Protein AF-A0A556QXX2-F1 (afdb_monomer)

Nearest PDB structures (foldseek):
  7ls2-assembly1_R3  TM=8.827E-01  e=5.382E-01  Mus musculus
  8rxx-assembly1_Sa  TM=8.360E-01  e=8.173E-01  Leishmania major strain Friedlin
  8qie-assembly1_Sa  TM=8.395E-01  e=9.395E-01  Leishmania major strain Friedlin
  4rgu-assembly1_A-2  TM=6.065E-01  e=4.682E-01  Acinetobacter baylyi ADP1

Mean predicted aligned error: 8.18 Å

Radius of gyration: 12.32 Å; Cα contacts (8 Å, |Δi|>4): 40; chains: 1; bounding box: 27×24×28 Å

Sequence (58 aa):
MAKELSISYSTAQRGVQKLEAAGILKKT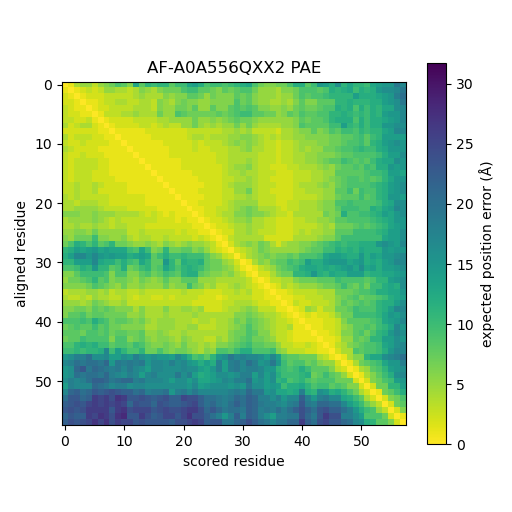GNNKRDKVYCAIDILNILEEPTHIKASICE

Foldseek 3Di:
DCVVVVHDPVVVVVVVVVCVVVVQWDFPDDDPPPTDIDRVVVCVVVVHDPPPPPPPDD

pLDDT: mean 77.22, std 14.81, range [32.34, 92.75]

Solvent-accessible surface area (backbone atoms only — not comparable to full-atom values): 3750 Å² total; per-residue (Å²): 106,28,74,84,69,74,46,55,62,70,60,41,51,52,51,51,52,53,36,36,75,71,66,48,34,44,71,69,68,89,61,95,62,89,74,46,70,40,46,59,70,58,34,62,74,68,73,49,80,81,81,71,79,68,89,78,77,132

Secondary structure (DSSP, 8-state):
-TTTTT--HHHHHHHHHHHHHTTS-EE-S--SSS--EE-HHHHHHTT-------SS--

Structure (mmCIF, N/CA/C/O backbone):
data_AF-A0A556QXX2-F1
#
_entry.id   AF-A0A556QXX2-F1
#
loop_
_atom_site.group_PDB
_atom_site.id
_atom_site.type_symbol
_atom_site.label_atom_id
_atom_site.label_alt_id
_atom_site.label_comp_id
_atom_site.label_asym_id
_atom_site.label_entity_id
_atom_site.label_seq_id
_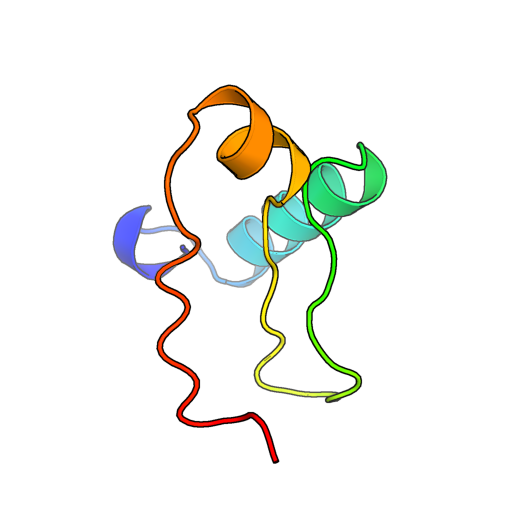atom_site.pdbx_PDB_ins_code
_atom_site.Cartn_x
_atom_site.Cartn_y
_atom_site.Cartn_z
_atom_site.occupancy
_atom_site.B_iso_or_equiv
_atom_site.auth_seq_id
_atom_site.auth_comp_id
_atom_site.auth_asym_id
_atom_site.auth_atom_id
_atom_site.pdbx_PDB_model_num
ATOM 1 N N . MET A 1 1 ? 11.457 -5.081 3.276 1.00 66.94 1 MET A N 1
ATOM 2 C CA . MET A 1 1 ? 11.671 -3.811 2.542 1.00 66.94 1 MET A CA 1
ATOM 3 C C . MET A 1 1 ? 13.071 -3.237 2.749 1.00 66.94 1 MET A C 1
ATOM 5 O O . MET A 1 1 ? 13.814 -3.211 1.785 1.00 66.94 1 MET A O 1
ATOM 9 N N . ALA A 1 2 ? 13.468 -2.818 3.960 1.00 78.44 2 ALA A N 1
ATOM 10 C CA . ALA A 1 2 ? 14.791 -2.204 4.179 1.00 78.44 2 ALA A CA 1
ATOM 11 C C . ALA A 1 2 ? 15.971 -3.131 3.818 1.00 78.44 2 ALA A C 1
ATOM 13 O O . ALA A 1 2 ? 16.908 -2.694 3.162 1.00 78.44 2 ALA A O 1
ATOM 14 N N . LYS A 1 3 ? 15.874 -4.419 4.183 1.00 83.25 3 LYS A N 1
ATOM 15 C CA . LYS A 1 3 ? 16.852 -5.461 3.832 1.00 83.25 3 LYS A CA 1
ATOM 16 C C . LYS A 1 3 ? 16.944 -5.688 2.317 1.00 83.25 3 LYS A C 1
ATOM 18 O O . LYS A 1 3 ? 18.017 -5.540 1.754 1.00 83.25 3 LYS A O 1
ATOM 23 N N . GLU A 1 4 ? 15.810 -5.968 1.674 1.00 86.19 4 GLU A N 1
ATOM 24 C CA . GLU A 1 4 ? 15.735 -6.234 0.225 1.00 86.19 4 GLU A CA 1
ATOM 25 C C . GLU A 1 4 ? 16.248 -5.072 -0.633 1.00 86.19 4 GLU A C 1
ATOM 27 O O . GLU A 1 4 ? 16.934 -5.282 -1.625 1.00 86.19 4 GLU A O 1
ATOM 32 N N . LEU A 1 5 ? 15.948 -3.833 -0.234 1.00 85.69 5 LEU A N 1
ATOM 33 C CA . LEU A 1 5 ? 16.374 -2.633 -0.957 1.00 85.69 5 LEU A CA 1
ATOM 34 C C . LEU A 1 5 ? 17.730 -2.091 -0.472 1.00 85.69 5 LEU A C 1
ATOM 36 O O . LEU A 1 5 ? 18.189 -1.080 -0.992 1.00 85.69 5 LEU A O 1
ATOM 40 N N . SER A 1 6 ? 18.360 -2.724 0.526 1.00 89.19 6 SER A N 1
ATOM 41 C CA . SER A 1 6 ? 19.609 -2.266 1.160 1.00 89.19 6 SER A CA 1
ATOM 42 C C . SER A 1 6 ? 19.594 -0.781 1.569 1.00 89.19 6 SER A C 1
ATOM 44 O O . SER A 1 6 ? 20.582 -0.064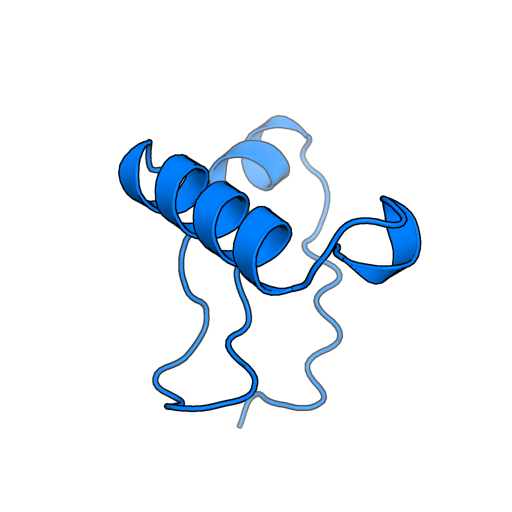 1.429 1.00 89.19 6 SER A O 1
ATOM 46 N N . ILE A 1 7 ? 18.457 -0.305 2.086 1.00 91.25 7 ILE A N 1
ATOM 47 C CA . ILE A 1 7 ? 18.263 1.080 2.546 1.00 91.25 7 ILE A CA 1
ATOM 48 C C . ILE A 1 7 ? 18.105 1.146 4.063 1.00 91.25 7 ILE A C 1
ATOM 50 O O . ILE A 1 7 ? 17.735 0.172 4.722 1.00 91.25 7 ILE A O 1
ATOM 54 N N . SER A 1 8 ? 18.314 2.334 4.632 1.00 91.44 8 SER A N 1
ATOM 55 C CA . SER A 1 8 ? 18.044 2.565 6.049 1.00 91.44 8 SER A CA 1
ATOM 56 C C . SER A 1 8 ? 16.561 2.357 6.386 1.00 91.44 8 SER A C 1
ATOM 58 O O . SER A 1 8 ? 15.660 2.626 5.582 1.00 91.44 8 SER A O 1
ATOM 60 N N . TYR A 1 9 ? 16.299 1.922 7.622 1.00 87.44 9 TYR A N 1
ATOM 61 C CA . TYR A 1 9 ? 14.936 1.739 8.125 1.00 87.44 9 TYR A CA 1
ATOM 62 C C . TYR A 1 9 ? 14.095 3.017 8.004 1.00 87.44 9 TYR A C 1
ATOM 64 O O . TYR A 1 9 ? 12.942 2.957 7.590 1.00 87.44 9 TYR A O 1
ATOM 72 N N . SER A 1 10 ? 14.671 4.182 8.315 1.00 92.19 10 SER A N 1
ATOM 73 C CA . SER A 1 10 ? 13.970 5.468 8.236 1.00 92.19 10 SER A CA 1
ATOM 74 C C . SER A 1 10 ? 13.527 5.808 6.812 1.00 92.19 10 SER A C 1
ATOM 76 O O . SER A 1 10 ? 12.423 6.320 6.623 1.00 92.19 10 SER A O 1
ATOM 78 N N . THR A 1 11 ? 14.338 5.477 5.806 1.00 92.75 11 THR A N 1
ATOM 79 C CA . THR A 1 11 ? 13.981 5.654 4.394 1.00 92.75 11 THR A CA 1
ATOM 80 C C . THR A 1 11 ? 12.876 4.688 3.982 1.00 92.75 11 THR A C 1
ATOM 82 O O . THR A 1 11 ? 11.890 5.118 3.384 1.00 92.75 11 THR A O 1
ATOM 85 N N . ALA A 1 12 ? 12.977 3.410 4.365 1.00 90.50 12 ALA A N 1
ATOM 86 C CA . ALA A 1 12 ? 11.919 2.431 4.110 1.00 90.50 12 ALA A CA 1
ATOM 87 C C . ALA A 1 12 ? 10.591 2.852 4.763 1.00 90.50 12 ALA A C 1
ATOM 89 O O . ALA A 1 12 ? 9.550 2.837 4.111 1.00 90.50 12 ALA A O 1
ATOM 90 N N . GLN A 1 13 ? 10.631 3.314 6.016 1.00 89.75 13 GLN A N 1
ATOM 91 C CA . GLN A 1 13 ? 9.454 3.769 6.753 1.00 89.75 13 GLN A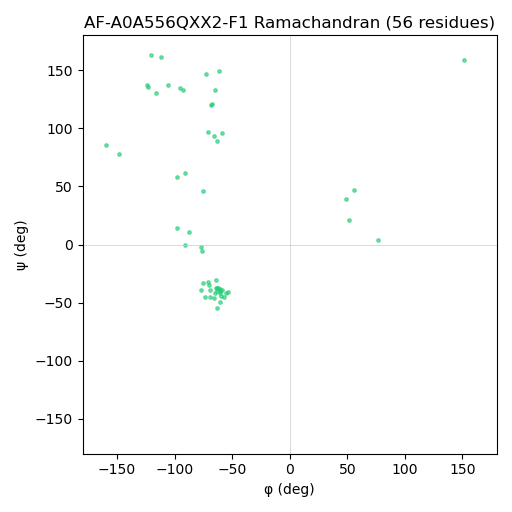 CA 1
ATOM 92 C C . GLN A 1 13 ? 8.798 4.992 6.102 1.00 89.75 13 GLN A C 1
ATOM 94 O O . GLN A 1 13 ? 7.573 5.051 6.013 1.00 89.75 13 GLN A O 1
ATOM 99 N N . ARG A 1 14 ? 9.588 5.952 5.603 1.00 91.88 14 ARG A N 1
ATOM 100 C CA . ARG A 1 14 ? 9.061 7.085 4.822 1.00 91.88 14 ARG A CA 1
ATOM 101 C C . ARG A 1 14 ? 8.416 6.626 3.515 1.00 91.88 14 ARG A C 1
ATOM 103 O O . ARG A 1 14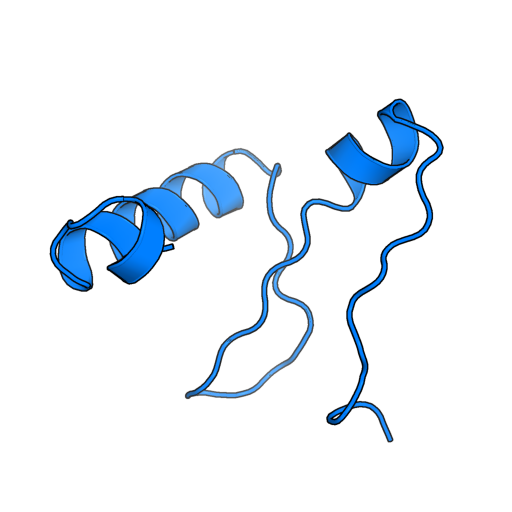 ? 7.398 7.184 3.11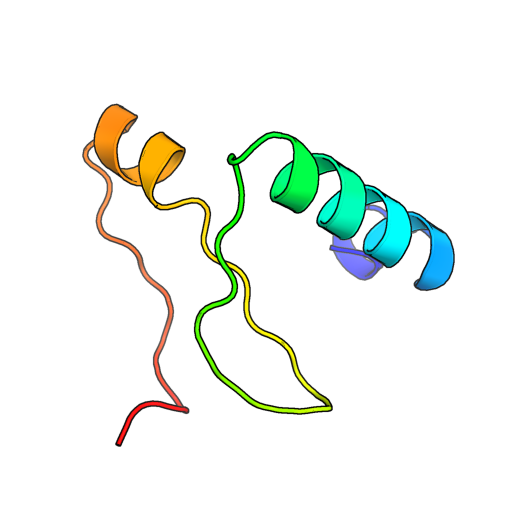9 1.00 91.88 14 ARG A O 1
ATOM 110 N N . GLY A 1 15 ? 8.985 5.617 2.855 1.00 91.62 15 GLY A N 1
ATOM 111 C CA . GLY A 1 15 ? 8.392 4.997 1.668 1.00 91.62 15 GLY A CA 1
ATOM 112 C C . GLY A 1 15 ? 7.025 4.382 1.968 1.00 91.62 15 GLY A C 1
ATOM 113 O O . GLY A 1 15 ? 6.052 4.704 1.293 1.00 91.62 15 GLY A O 1
ATOM 114 N N . VAL A 1 16 ? 6.930 3.582 3.034 1.00 89.31 16 VAL A N 1
ATOM 115 C CA . VAL A 1 16 ? 5.661 2.996 3.500 1.00 89.31 16 VAL A CA 1
ATOM 116 C C . VAL A 1 16 ? 4.628 4.082 3.805 1.00 89.31 16 VAL A C 1
ATOM 118 O O . VAL A 1 16 ? 3.501 3.979 3.340 1.00 89.31 16 VAL A O 1
ATOM 121 N N . GLN A 1 17 ? 5.011 5.155 4.505 1.00 90.81 17 GLN A N 1
ATOM 122 C CA . GLN A 1 17 ? 4.108 6.277 4.800 1.00 90.81 17 GLN A CA 1
ATOM 123 C C . GLN A 1 17 ? 3.582 6.970 3.538 1.00 90.81 17 GLN A C 1
ATOM 125 O O . GLN A 1 17 ? 2.409 7.323 3.482 1.00 90.81 17 GLN A O 1
ATOM 130 N N . LYS A 1 18 ? 4.422 7.159 2.513 1.00 92.19 18 LYS A N 1
ATOM 131 C CA . LYS A 1 18 ? 3.981 7.734 1.232 1.00 92.19 18 LYS A CA 1
ATOM 132 C C . LYS A 1 18 ? 2.984 6.827 0.515 1.00 92.19 18 LYS A C 1
ATOM 134 O O . LYS A 1 18 ? 2.006 7.319 -0.032 1.00 92.19 18 LYS A O 1
ATOM 139 N N . LEU A 1 19 ? 3.230 5.520 0.527 1.00 89.38 19 LEU A N 1
ATOM 140 C CA . LEU A 1 19 ? 2.347 4.534 -0.096 1.00 89.38 19 LEU A CA 1
ATOM 141 C C . LEU A 1 19 ? 1.022 4.382 0.670 1.00 89.38 19 LEU A C 1
ATOM 143 O O . LEU A 1 19 ? -0.022 4.203 0.051 1.00 89.38 19 LEU A O 1
ATOM 147 N N . GLU A 1 20 ? 1.046 4.501 1.997 1.00 88.81 20 GLU A N 1
ATOM 148 C CA . GLU A 1 20 ? -0.155 4.559 2.840 1.00 88.81 20 GLU A CA 1
ATOM 149 C C . GLU A 1 20 ? -0.964 5.836 2.560 1.00 88.81 20 GLU A C 1
ATOM 151 O O . GLU A 1 20 ? -2.167 5.764 2.330 1.00 88.81 20 GLU A O 1
ATOM 156 N N . ALA A 1 21 ? -0.305 6.997 2.478 1.00 89.25 21 ALA A N 1
ATOM 157 C CA . ALA A 1 21 ? -0.959 8.266 2.148 1.00 89.25 21 ALA A CA 1
ATOM 158 C C . ALA A 1 21 ? -1.554 8.290 0.729 1.00 89.25 21 ALA A C 1
ATOM 160 O O . ALA A 1 21 ? -2.562 8.950 0.496 1.00 89.25 21 ALA A O 1
ATOM 161 N N . ALA A 1 22 ? -0.952 7.559 -0.212 1.00 89.12 22 ALA A N 1
ATOM 162 C CA . ALA A 1 22 ? -1.479 7.373 -1.561 1.00 89.12 22 ALA A CA 1
ATOM 163 C C . ALA A 1 22 ? -2.638 6.356 -1.634 1.00 89.12 22 ALA A C 1
ATOM 165 O O . ALA A 1 22 ? -3.163 6.117 -2.717 1.00 89.12 22 ALA A O 1
ATOM 166 N N . GLY A 1 23 ? -3.019 5.731 -0.512 1.00 86.06 23 GLY A N 1
ATOM 167 C CA . GLY A 1 23 ? -4.075 4.717 -0.448 1.00 86.06 23 GLY A CA 1
ATOM 168 C C . GLY A 1 23 ? -3.668 3.335 -0.964 1.00 86.06 23 GLY A C 1
ATOM 169 O O . GLY A 1 23 ? -4.496 2.434 -0.987 1.00 86.06 23 GLY A O 1
ATOM 170 N N . ILE A 1 24 ? -2.400 3.144 -1.341 1.00 87.00 24 ILE A N 1
ATOM 171 C CA . ILE A 1 24 ? -1.896 1.899 -1.938 1.00 87.00 24 ILE A CA 1
ATOM 172 C C . ILE A 1 24 ? -1.698 0.816 -0.871 1.00 87.00 24 ILE A C 1
ATOM 174 O O . ILE A 1 24 ? -1.975 -0.357 -1.112 1.00 87.00 24 ILE A O 1
ATOM 178 N N . LEU A 1 25 ? -1.200 1.197 0.309 1.00 87.44 25 LEU A N 1
ATOM 179 C CA . LEU A 1 25 ? -1.006 0.290 1.442 1.00 87.44 25 LEU A CA 1
ATOM 180 C C . LEU A 1 25 ? -2.059 0.530 2.519 1.00 87.44 25 LEU A C 1
ATOM 182 O O . LEU A 1 25 ? -2.305 1.666 2.914 1.00 87.44 25 LEU A O 1
ATOM 186 N N . LYS A 1 26 ? -2.598 -0.557 3.076 1.00 84.88 26 LYS A N 1
ATOM 187 C CA . LYS A 1 26 ? -3.460 -0.540 4.263 1.00 84.88 26 LYS A CA 1
ATOM 188 C C . LYS A 1 26 ? -2.778 -1.289 5.402 1.00 84.88 26 LYS A C 1
ATOM 190 O O . LYS A 1 26 ? -2.292 -2.411 5.233 1.00 84.88 26 LYS A O 1
ATOM 195 N N . LYS A 1 27 ? -2.724 -0.672 6.582 1.00 83.75 27 LYS A N 1
ATOM 196 C CA . LYS A 1 27 ? -2.176 -1.305 7.786 1.00 83.75 27 LYS A CA 1
ATOM 197 C C . LYS A 1 27 ? -3.095 -2.450 8.230 1.00 83.75 27 LYS A C 1
ATOM 199 O O . LYS A 1 27 ? -4.259 -2.229 8.541 1.00 83.75 27 LYS A O 1
ATOM 204 N N . THR A 1 28 ? -2.567 -3.668 8.285 1.00 78.69 28 THR A N 1
ATOM 205 C CA . THR A 1 28 ? -3.313 -4.893 8.630 1.00 78.69 28 THR A CA 1
ATOM 206 C C . THR A 1 28 ? -3.103 -5.247 10.108 1.00 78.69 28 THR A C 1
ATOM 208 O O . THR A 1 28 ? -2.558 -6.291 10.443 1.00 78.69 28 THR A O 1
ATOM 211 N N . GLY A 1 29 ? -3.454 -4.327 11.016 1.00 71.25 29 GLY A N 1
ATOM 212 C CA . GLY A 1 29 ? -3.379 -4.556 12.467 1.00 71.25 29 GLY A CA 1
ATOM 213 C C . GLY A 1 29 ? -3.135 -3.296 13.304 1.00 71.25 29 GLY A C 1
ATOM 214 O O . GLY A 1 29 ? -2.602 -2.289 12.830 1.00 71.25 29 GLY A O 1
ATOM 215 N N . ASN A 1 30 ? -3.484 -3.345 14.594 1.00 67.25 30 ASN A N 1
ATOM 216 C CA . ASN A 1 30 ? -3.414 -2.179 15.487 1.00 67.25 30 ASN A CA 1
ATOM 217 C C . ASN A 1 30 ? -2.151 -2.111 16.374 1.00 67.25 30 ASN A C 1
ATOM 219 O O . ASN A 1 30 ? -2.067 -1.309 17.302 1.00 67.25 30 ASN A O 1
ATOM 223 N N . ASN A 1 31 ? -1.120 -2.901 16.073 1.00 73.75 31 ASN A N 1
ATOM 224 C CA . ASN A 1 31 ? 0.086 -2.951 16.901 1.00 73.75 31 ASN A CA 1
ATOM 225 C C . ASN A 1 31 ? 0.960 -1.689 16.770 1.00 73.75 31 ASN A C 1
ATOM 227 O O . ASN A 1 31 ? 1.037 -1.051 15.707 1.00 73.75 31 ASN A O 1
ATOM 231 N N . LYS A 1 32 ? 1.618 -1.317 17.881 1.00 70.75 32 LYS A N 1
ATOM 232 C CA . LYS A 1 32 ? 2.567 -0.187 17.955 1.00 70.75 32 LYS A CA 1
ATOM 233 C C . LYS A 1 32 ? 3.919 -0.524 17.305 1.00 70.75 32 LYS A C 1
ATOM 235 O O . LYS A 1 32 ? 4.541 0.366 16.724 1.00 70.75 32 LYS A O 1
ATOM 240 N N . ARG A 1 33 ? 4.345 -1.789 17.380 1.00 73.19 33 ARG A N 1
ATOM 241 C CA . ARG A 1 33 ? 5.554 -2.370 16.761 1.00 73.19 33 ARG A CA 1
ATOM 242 C C . ARG A 1 33 ? 5.147 -3.506 15.813 1.00 73.19 33 ARG A C 1
ATOM 244 O O . ARG A 1 33 ? 3.992 -3.917 15.855 1.00 73.19 33 ARG A O 1
ATOM 251 N N . ASP A 1 34 ? 6.050 -3.916 14.923 1.00 75.25 34 ASP A N 1
ATOM 252 C CA . ASP A 1 34 ? 5.812 -5.003 13.952 1.00 75.25 34 ASP A CA 1
ATOM 253 C C . ASP A 1 34 ? 4.574 -4.768 13.071 1.00 75.25 34 ASP A C 1
ATOM 255 O O . AS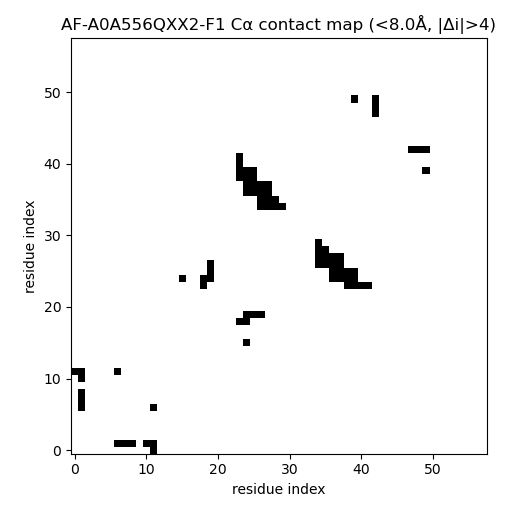P A 1 34 ? 3.703 -5.616 12.895 1.00 75.25 34 ASP A O 1
ATOM 259 N N . LYS A 1 35 ? 4.472 -3.542 12.541 1.00 80.31 35 LYS A N 1
ATOM 260 C CA . LYS A 1 35 ? 3.352 -3.128 11.695 1.00 80.31 35 LYS A CA 1
ATOM 261 C C . LYS A 1 35 ? 3.389 -3.894 10.374 1.00 80.31 35 LYS A C 1
ATOM 263 O O . LYS A 1 35 ? 4.344 -3.764 9.610 1.00 80.31 35 LYS A O 1
ATOM 268 N N . VAL A 1 36 ? 2.315 -4.619 10.092 1.00 84.31 36 VAL A N 1
ATOM 269 C CA . VAL A 1 36 ? 2.100 -5.286 8.808 1.00 84.31 36 VAL A CA 1
ATOM 270 C C . VAL A 1 36 ? 1.258 -4.386 7.911 1.00 84.31 36 VAL A C 1
ATOM 272 O O . VAL A 1 36 ? 0.264 -3.806 8.352 1.00 84.31 36 VAL A O 1
ATOM 275 N N . TYR A 1 37 ? 1.670 -4.258 6.654 1.00 84.12 37 TYR A N 1
ATOM 276 C CA . TYR A 1 37 ? 0.987 -3.473 5.630 1.00 84.12 37 TYR A CA 1
ATOM 277 C C . TYR A 1 37 ? 0.683 -4.373 4.433 1.00 84.12 37 TYR A C 1
ATOM 279 O O . TYR A 1 37 ? 1.545 -5.148 4.021 1.00 84.12 37 TYR A O 1
ATOM 287 N N . CYS A 1 38 ? -0.522 -4.257 3.876 1.00 85.12 38 CYS A N 1
ATOM 288 C CA . CYS A 1 38 ? -0.968 -5.018 2.713 1.00 85.12 38 CYS A CA 1
ATOM 289 C C . CYS A 1 38 ? -1.407 -4.073 1.589 1.00 85.12 38 CYS A C 1
ATOM 291 O O . CYS A 1 38 ? -2.132 -3.106 1.835 1.00 85.12 38 CYS A O 1
ATOM 293 N N . ALA A 1 39 ? -0.982 -4.365 0.359 1.00 85.31 39 ALA A N 1
ATOM 294 C CA . ALA A 1 39 ? -1.392 -3.650 -0.847 1.00 85.31 39 ALA A CA 1
ATOM 295 C C . ALA A 1 39 ? -2.632 -4.304 -1.477 1.00 85.31 39 ALA A C 1
ATOM 297 O O . ALA A 1 39 ? -2.565 -4.808 -2.596 1.00 85.31 39 ALA A O 1
ATOM 298 N N . ILE A 1 40 ? -3.744 -4.341 -0.736 1.00 78.06 40 ILE A N 1
ATOM 299 C CA . ILE A 1 40 ? -4.964 -5.077 -1.125 1.00 78.06 40 ILE A CA 1
ATOM 300 C C . ILE A 1 40 ? -5.430 -4.677 -2.528 1.00 78.06 40 ILE A C 1
ATOM 302 O O . ILE A 1 40 ? -5.782 -5.533 -3.328 1.00 78.06 40 ILE A O 1
ATOM 306 N N . ASP A 1 41 ? -5.369 -3.386 -2.849 1.00 78.50 41 ASP A N 1
ATOM 307 C CA . ASP A 1 41 ? -5.891 -2.875 -4.114 1.00 78.50 41 ASP A CA 1
ATOM 308 C C . ASP A 1 41 ? -5.019 -3.315 -5.310 1.00 78.50 41 ASP A C 1
ATOM 310 O O . ASP A 1 41 ? -5.546 -3.596 -6.381 1.00 78.50 41 ASP A O 1
ATOM 314 N N . ILE A 1 42 ? -3.701 -3.473 -5.118 1.00 79.38 42 ILE A N 1
ATOM 315 C CA . ILE A 1 42 ? -2.800 -4.031 -6.143 1.00 79.38 42 ILE A CA 1
ATOM 316 C C . ILE A 1 42 ? -3.019 -5.540 -6.280 1.00 79.38 42 ILE A C 1
ATOM 318 O O . ILE A 1 42 ? -3.123 -6.043 -7.393 1.00 79.38 42 ILE A O 1
ATOM 322 N N . LEU A 1 43 ? -3.120 -6.259 -5.161 1.00 76.00 43 LEU A N 1
ATOM 323 C CA . LEU A 1 43 ? -3.371 -7.703 -5.153 1.00 76.00 43 LEU A CA 1
ATOM 324 C C . LEU A 1 43 ? -4.707 -8.060 -5.817 1.00 76.00 43 LEU A C 1
ATOM 326 O O . LEU A 1 43 ? -4.767 -9.014 -6.583 1.00 76.00 43 LEU A O 1
ATOM 330 N N . ASN A 1 44 ? -5.742 -7.242 -5.604 1.00 75.56 44 ASN A N 1
ATOM 331 C CA . ASN A 1 44 ? -7.035 -7.390 -6.268 1.00 75.56 44 ASN A CA 1
ATOM 332 C C . ASN A 1 44 ? -6.937 -7.215 -7.791 1.00 75.56 44 ASN A C 1
ATOM 334 O O . ASN A 1 44 ? -7.626 -7.924 -8.514 1.00 75.56 44 ASN A O 1
ATOM 338 N N . ILE A 1 45 ? -6.097 -6.294 -8.285 1.00 80.06 45 ILE A N 1
ATOM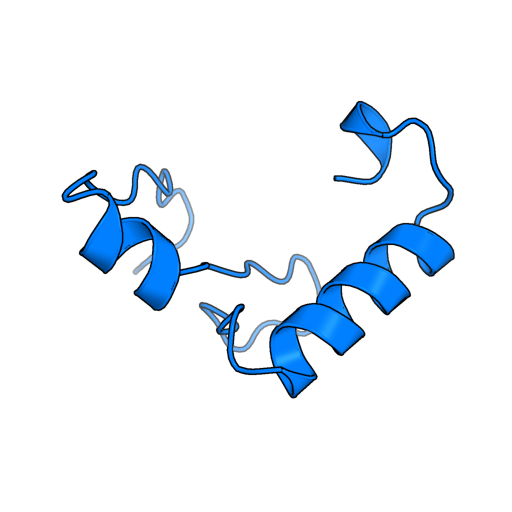 339 C CA . ILE A 1 45 ? -5.864 -6.118 -9.731 1.00 80.06 45 ILE A CA 1
ATOM 340 C C . ILE A 1 45 ? -5.106 -7.312 -10.312 1.00 80.06 45 ILE A C 1
ATOM 342 O O . ILE A 1 45 ? -5.379 -7.727 -11.433 1.00 80.06 45 ILE A O 1
ATOM 346 N N . LEU A 1 46 ? -4.138 -7.842 -9.564 1.00 79.94 46 LEU A N 1
ATOM 347 C CA . LEU A 1 46 ? -3.317 -8.970 -9.999 1.00 79.94 46 LEU A CA 1
ATOM 348 C C . LEU A 1 46 ? -4.057 -10.317 -9.917 1.00 79.94 46 LEU A C 1
ATOM 350 O O . LEU A 1 46 ? -3.497 -11.319 -10.345 1.00 79.94 46 LEU A O 1
ATOM 354 N N . GLU A 1 47 ? -5.280 -10.346 -9.367 1.00 68.25 47 GLU A N 1
ATOM 355 C CA . GLU A 1 47 ? -6.044 -11.567 -9.051 1.00 68.25 47 GLU A CA 1
ATOM 356 C C . GLU A 1 47 ? -5.238 -12.589 -8.216 1.00 68.25 47 GLU A C 1
ATOM 358 O O . GLU A 1 47 ? -5.555 -13.779 -8.170 1.00 68.25 47 GLU A O 1
ATOM 363 N N . GLU A 1 48 ? -4.191 -12.134 -7.519 1.00 65.00 48 GLU A N 1
ATOM 364 C CA . GLU A 1 48 ? -3.304 -12.991 -6.736 1.00 65.00 48 GLU A CA 1
ATOM 365 C C . GLU A 1 48 ? -3.783 -13.088 -5.278 1.00 65.00 48 GLU A C 1
ATOM 367 O O . GLU A 1 48 ? -4.051 -12.066 -4.632 1.00 65.00 48 GLU A O 1
ATOM 372 N N . PRO A 1 49 ? -3.855 -14.301 -4.697 1.00 62.66 49 PRO A N 1
ATOM 373 C CA . PRO A 1 49 ? -4.201 -14.460 -3.294 1.00 62.66 49 PRO A CA 1
ATOM 374 C C . PRO A 1 49 ? -3.123 -13.837 -2.401 1.00 62.66 49 PRO A C 1
ATOM 376 O O . PRO A 1 49 ? -1.925 -14.092 -2.539 1.00 62.66 49 PRO A O 1
ATOM 379 N N . THR A 1 50 ? -3.552 -13.045 -1.417 1.00 59.72 50 THR A N 1
ATOM 380 C CA . THR A 1 50 ? -2.658 -12.461 -0.414 1.00 59.72 50 THR A CA 1
ATOM 381 C C . THR A 1 50 ? -2.046 -13.559 0.457 1.00 59.72 50 THR A C 1
ATOM 383 O O . THR A 1 50 ? -2.611 -13.937 1.482 1.00 59.72 50 THR A O 1
ATOM 386 N N . HIS A 1 51 ? -0.857 -14.048 0.098 1.00 59.59 51 HIS A N 1
ATOM 387 C CA . HIS A 1 51 ? -0.064 -14.986 0.905 1.00 59.59 51 HIS A CA 1
ATOM 388 C C . HIS A 1 51 ? 0.617 -14.292 2.097 1.00 59.59 51 HIS A C 1
ATOM 390 O O . HIS A 1 51 ? 1.797 -14.505 2.387 1.00 59.59 51 HIS A O 1
ATOM 396 N N . ILE A 1 52 ? -0.126 -13.457 2.826 1.00 60.09 52 ILE A N 1
ATOM 397 C CA . ILE A 1 52 ? 0.306 -13.021 4.148 1.00 60.09 52 ILE A CA 1
ATOM 398 C C . ILE A 1 52 ? 0.156 -14.253 5.035 1.00 60.09 52 ILE A C 1
ATOM 400 O O . ILE A 1 52 ? -0.942 -14.574 5.479 1.00 60.09 52 ILE A O 1
ATOM 404 N N . LYS A 1 53 ? 1.256 -14.990 5.246 1.00 51.28 53 LYS A N 1
ATOM 405 C CA . LYS A 1 53 ? 1.313 -16.047 6.259 1.00 51.28 53 LYS A CA 1
ATOM 406 C C . LYS A 1 53 ? 1.001 -15.404 7.607 1.00 51.28 53 LYS A C 1
ATOM 408 O O . LYS A 1 53 ? 1.872 -14.820 8.247 1.00 51.28 53 LYS A O 1
ATOM 413 N N . ALA A 1 54 ? -0.262 -15.498 8.003 1.00 45.62 54 ALA A N 1
ATOM 414 C CA . ALA A 1 54 ? -0.731 -15.209 9.336 1.00 45.62 54 ALA A CA 1
ATOM 415 C C . ALA A 1 54 ? -0.069 -16.199 10.303 1.00 45.62 54 ALA A C 1
ATOM 417 O O . ALA A 1 54 ? -0.597 -17.266 10.583 1.00 45.62 54 ALA A O 1
ATOM 418 N N . SER A 1 55 ? 1.106 -15.850 10.821 1.00 45.47 55 SER A N 1
ATOM 419 C CA . SER A 1 55 ? 1.472 -16.253 12.181 1.00 45.47 55 SER A CA 1
ATOM 420 C C . SER A 1 55 ? 0.965 -15.237 13.212 1.00 45.47 55 SER A C 1
ATOM 422 O O . SER A 1 55 ? 1.367 -15.294 14.366 1.00 45.47 55 SER A O 1
ATOM 424 N N . ILE A 1 56 ? 0.113 -14.293 12.793 1.00 50.66 56 ILE A N 1
ATOM 425 C CA . ILE A 1 56 ? -0.578 -13.320 13.642 1.00 50.66 56 ILE A CA 1
ATOM 426 C C . ILE A 1 56 ? -1.956 -12.981 13.044 1.00 50.66 56 ILE A C 1
ATOM 428 O O . ILE A 1 56 ? -2.109 -11.955 12.394 1.00 50.66 56 ILE A O 1
ATOM 432 N N . CYS A 1 57 ? -2.936 -13.867 13.228 1.00 34.53 57 CYS A N 1
ATOM 433 C CA . CYS A 1 57 ? -4.372 -13.556 13.175 1.00 34.53 57 CYS A CA 1
ATOM 434 C C . CYS A 1 57 ? -5.136 -14.658 13.930 1.00 34.53 57 CYS A C 1
ATOM 436 O O . CYS A 1 57 ? -5.575 -15.633 13.325 1.00 34.53 57 CYS A O 1
ATOM 438 N N . GLU A 1 58 ? -5.250 -14.491 15.247 1.00 32.34 58 GLU A N 1
ATOM 439 C CA . GLU A 1 58 ? -6.499 -14.757 15.976 1.00 32.34 58 GLU A CA 1
ATOM 440 C C . GLU A 1 58 ? -7.153 -13.399 16.253 1.00 32.34 58 GLU A C 1
ATOM 442 O O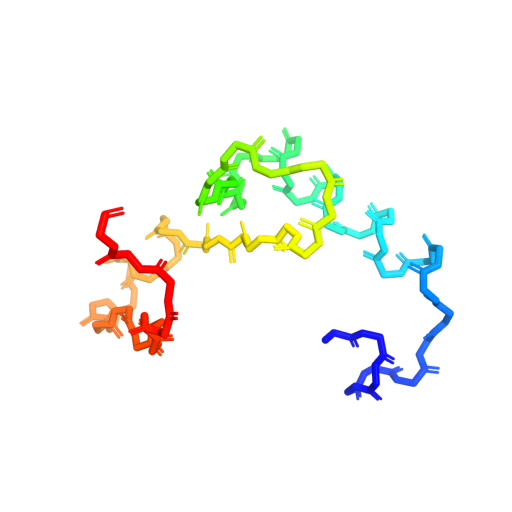 . GLU A 1 58 ? -6.389 -12.432 16.509 1.00 32.34 58 GLU A O 1
#